Protein AF-A0A2M7CPZ5-F1 (afdb_monomer)

Structure (mmCIF, N/CA/C/O backbone):
data_AF-A0A2M7CPZ5-F1
#
_entry.id   AF-A0A2M7CPZ5-F1
#
loop_
_atom_site.group_PDB
_atom_site.id
_atom_site.type_symbol
_atom_site.label_atom_id
_atom_site.label_alt_id
_atom_site.label_comp_id
_atom_site.label_asym_id
_atom_site.label_entity_id
_atom_site.label_seq_id
_atom_site.pdbx_PDB_ins_code
_atom_site.Cartn_x
_atom_site.Cartn_y
_atom_site.Cartn_z
_atom_site.occupancy
_atom_site.B_iso_or_equiv
_atom_site.auth_seq_id
_atom_site.auth_comp_id
_atom_site.auth_asym_id
_atom_site.auth_atom_id
_atom_site.pdbx_PDB_model_num
ATOM 1 N N . MET A 1 1 ? -49.681 5.023 31.682 1.00 42.31 1 MET A N 1
ATOM 2 C CA . MET A 1 1 ? -48.346 4.769 32.269 1.00 42.31 1 MET A CA 1
ATOM 3 C C . MET A 1 1 ? -47.374 4.466 31.147 1.00 42.31 1 MET A C 1
ATOM 5 O O . MET A 1 1 ? -47.621 3.491 30.454 1.00 42.31 1 MET A O 1
ATOM 9 N N . LYS A 1 2 ? -46.351 5.306 30.954 1.00 38.75 2 LYS A N 1
ATOM 10 C CA . LYS A 1 2 ? -45.026 4.989 30.379 1.00 38.75 2 LYS A CA 1
ATOM 11 C C . LYS A 1 2 ? -44.254 6.304 30.250 1.00 38.75 2 LYS A C 1
ATOM 13 O O . LYS A 1 2 ? -44.199 6.933 29.202 1.00 38.75 2 LYS A O 1
ATOM 18 N N . GLN A 1 3 ? -43.757 6.772 31.391 1.00 34.00 3 GLN A N 1
ATOM 19 C CA . GLN A 1 3 ? -42.646 7.712 31.416 1.00 34.00 3 GLN A CA 1
ATOM 20 C C . GLN A 1 3 ? -41.393 6.866 31.188 1.00 34.00 3 GLN A C 1
ATOM 22 O O . GLN A 1 3 ? -40.800 6.386 32.149 1.00 34.00 3 GLN A O 1
ATOM 27 N N . ASP A 1 4 ? -41.018 6.645 29.927 1.00 40.03 4 ASP A N 1
ATOM 28 C CA . ASP A 1 4 ? -39.658 6.205 29.618 1.00 40.03 4 ASP A CA 1
ATOM 29 C C . ASP A 1 4 ? -38.754 7.414 29.830 1.00 40.03 4 ASP A C 1
ATOM 31 O O . ASP A 1 4 ? -38.521 8.256 28.957 1.00 40.03 4 ASP A O 1
ATOM 35 N N . ALA A 1 5 ? -38.357 7.550 31.094 1.00 41.16 5 ALA A N 1
ATOM 36 C CA . ALA A 1 5 ? -37.364 8.484 31.554 1.00 41.16 5 ALA A CA 1
ATOM 37 C C . ALA A 1 5 ? -36.132 8.303 30.673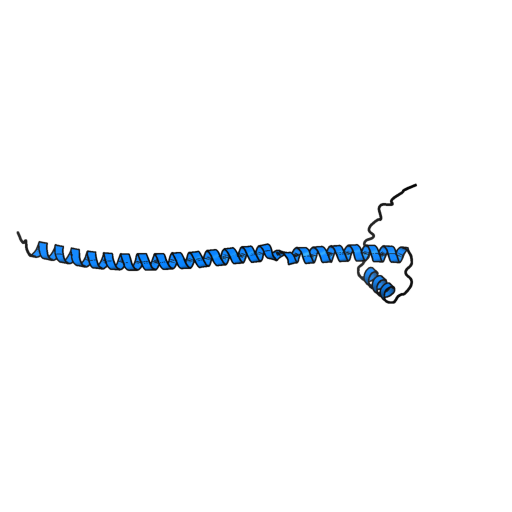 1.00 41.16 5 ALA A C 1
ATOM 39 O O . ALA A 1 5 ? -35.450 7.284 30.739 1.00 41.16 5 ALA A O 1
ATOM 40 N N . ARG A 1 6 ? -35.873 9.317 29.840 1.00 41.38 6 ARG A N 1
ATOM 41 C CA . ARG A 1 6 ? -34.596 9.547 29.171 1.00 41.38 6 ARG A CA 1
ATOM 42 C C . ARG A 1 6 ? -33.509 9.396 30.227 1.00 41.38 6 ARG A C 1
ATOM 44 O O . ARG A 1 6 ? -33.291 10.298 31.040 1.00 41.38 6 ARG A O 1
ATOM 51 N N . ASN A 1 7 ? -32.924 8.204 30.255 1.00 47.47 7 ASN A N 1
ATOM 52 C CA . ASN A 1 7 ? -31.920 7.784 31.204 1.00 47.47 7 ASN A CA 1
ATOM 53 C C . ASN A 1 7 ? -30.731 8.714 30.977 1.00 47.47 7 ASN A C 1
ATOM 55 O O . ASN A 1 7 ? -30.044 8.618 29.962 1.00 47.47 7 ASN A O 1
ATOM 59 N N . LYS A 1 8 ? -30.579 9.711 31.855 1.00 52.38 8 LYS A N 1
ATOM 60 C CA . LYS A 1 8 ? -29.429 10.611 31.857 1.00 52.38 8 LYS A CA 1
ATOM 61 C C . LYS A 1 8 ? -28.209 9.706 31.947 1.00 52.38 8 LYS A C 1
ATOM 63 O O . LYS A 1 8 ? -27.988 9.133 33.009 1.00 52.38 8 LYS A O 1
ATOM 68 N N . ILE A 1 9 ? -27.465 9.565 30.851 1.00 56.19 9 ILE A N 1
ATOM 69 C CA . ILE A 1 9 ? -26.167 8.894 30.839 1.00 56.19 9 ILE A CA 1
ATOM 70 C C . ILE A 1 9 ? -25.303 9.688 31.819 1.00 56.19 9 ILE A C 1
ATOM 72 O O . ILE A 1 9 ? -24.782 10.756 31.494 1.00 56.19 9 ILE A O 1
ATOM 76 N N . GLN A 1 10 ? -25.267 9.248 33.076 1.00 64.94 10 GLN A N 1
ATOM 77 C CA . GLN A 1 10 ? -24.385 9.830 34.069 1.00 64.94 10 GLN A CA 1
ATOM 78 C C . GLN A 1 10 ? -22.977 9.498 33.608 1.00 64.94 10 GLN A C 1
ATOM 80 O O . GLN A 1 10 ? -22.640 8.333 33.414 1.00 64.94 10 GLN A O 1
ATOM 85 N N . ILE A 1 11 ? -22.160 10.527 33.414 1.00 72.56 11 ILE A N 1
ATOM 86 C CA . ILE A 1 11 ? -20.741 10.347 33.134 1.00 72.56 11 ILE A CA 1
ATOM 87 C C . ILE A 1 11 ? -20.123 9.780 34.412 1.00 72.56 11 ILE A C 1
ATOM 89 O O . ILE A 1 11 ? -19.879 10.509 35.372 1.00 72.56 11 ILE A O 1
ATOM 93 N N . VAL A 1 12 ? -19.932 8.461 34.444 1.00 81.81 12 VAL A N 1
ATOM 94 C CA . VAL A 1 12 ? -19.290 7.772 35.563 1.00 81.81 12 VAL A CA 1
ATOM 95 C C . VAL A 1 12 ? -17.771 7.895 35.395 1.00 81.81 12 VAL A C 1
ATOM 97 O O . VAL A 1 12 ? -17.242 7.493 34.352 1.00 81.81 12 VAL A O 1
ATOM 100 N N . PRO A 1 13 ? -17.049 8.467 36.380 1.00 85.12 13 PRO A N 1
ATOM 101 C CA . PRO A 1 13 ? -15.591 8.524 36.357 1.00 85.12 13 PRO A CA 1
ATOM 102 C C . PRO A 1 13 ? -14.984 7.120 36.318 1.00 85.12 13 PRO A C 1
ATOM 104 O O . PRO A 1 13 ? -15.492 6.208 36.969 1.00 85.12 13 PRO A O 1
ATOM 107 N N . ASP A 1 14 ? -13.862 6.955 35.615 1.00 85.38 14 ASP A N 1
ATOM 108 C CA . ASP A 1 14 ? -13.266 5.632 35.383 1.00 85.38 14 ASP A CA 1
ATOM 109 C C . ASP A 1 14 ? -12.869 4.917 36.687 1.00 85.38 14 ASP A C 1
ATOM 111 O O . ASP A 1 14 ? -13.083 3.720 36.851 1.00 85.38 14 ASP A O 1
ATOM 115 N N . THR A 1 15 ? -12.403 5.677 37.681 1.00 88.50 15 THR A N 1
ATOM 116 C CA . THR A 1 15 ? -12.098 5.177 39.031 1.00 88.50 15 THR A CA 1
ATOM 117 C C . THR A 1 15 ? -13.324 4.609 39.747 1.00 88.50 15 THR A C 1
ATOM 119 O O . THR A 1 15 ? -13.222 3.628 40.481 1.00 88.50 15 THR A O 1
ATOM 122 N N . THR A 1 16 ? -14.500 5.203 39.525 1.00 88.56 16 THR A N 1
ATOM 123 C CA . THR A 1 16 ? -15.761 4.736 40.114 1.00 88.56 16 THR A CA 1
ATOM 124 C C . THR A 1 16 ? -16.269 3.498 39.387 1.00 88.56 16 THR A C 1
ATOM 126 O O . THR A 1 16 ? -16.676 2.544 40.046 1.00 88.56 16 THR A O 1
ATOM 129 N N . GLY A 1 17 ? -16.190 3.488 38.053 1.00 88.94 17 GLY A N 1
ATOM 130 C CA . GLY A 1 17 ? -16.549 2.334 37.228 1.00 88.94 17 GLY A CA 1
ATOM 131 C C . GLY A 1 17 ? -15.741 1.088 37.581 1.00 88.94 17 GLY A C 1
ATOM 132 O O . GLY A 1 17 ? -16.330 0.056 37.892 1.00 88.94 17 GLY A O 1
ATOM 133 N N . ARG A 1 18 ? -14.409 1.209 37.672 1.00 90.81 18 ARG A N 1
ATOM 134 C CA . ARG A 1 18 ? -13.518 0.103 38.073 1.00 90.81 18 ARG A CA 1
ATOM 135 C C . ARG A 1 18 ? -13.824 -0.428 39.470 1.00 90.81 18 ARG A C 1
ATOM 137 O O . ARG A 1 18 ? -13.943 -1.631 39.652 1.00 90.81 18 ARG A O 1
ATOM 144 N N . ARG A 1 19 ? -14.038 0.453 40.453 1.00 93.75 19 ARG A N 1
ATOM 145 C CA . ARG A 1 19 ? -14.395 0.029 41.819 1.00 93.75 19 ARG A CA 1
ATOM 146 C C . ARG A 1 19 ? -15.717 -0.746 41.853 1.00 93.75 19 ARG A C 1
ATOM 148 O O . ARG A 1 19 ? -15.840 -1.719 42.591 1.00 93.75 19 ARG A O 1
ATOM 155 N N . LEU A 1 20 ? -16.714 -0.305 41.084 1.00 92.56 20 LEU A N 1
ATOM 156 C CA . LEU A 1 20 ? -18.003 -0.994 40.984 1.00 92.56 20 LEU A CA 1
ATOM 157 C C . LEU A 1 20 ? -17.886 -2.322 40.226 1.00 92.56 20 LEU A C 1
ATOM 159 O O . LEU A 1 20 ? -18.526 -3.292 40.623 1.00 92.56 20 LEU A O 1
ATOM 163 N N . HIS A 1 21 ? -17.049 -2.379 39.189 1.00 92.19 21 HIS A N 1
ATOM 164 C CA . HIS A 1 21 ? -16.711 -3.607 38.473 1.00 92.19 21 HIS A CA 1
ATOM 165 C C . HIS A 1 21 ? -16.037 -4.629 39.399 1.00 92.19 21 HIS A C 1
ATOM 167 O O . HIS A 1 21 ? -16.468 -5.780 39.452 1.00 92.19 21 HIS A O 1
ATOM 173 N N . ASP A 1 22 ? -15.052 -4.206 40.193 1.00 93.81 22 ASP A N 1
ATOM 174 C CA . ASP A 1 22 ? -14.364 -5.059 41.170 1.00 93.81 22 ASP A CA 1
ATOM 175 C C . ASP A 1 22 ? -15.330 -5.593 42.232 1.00 93.81 22 ASP A C 1
ATOM 177 O O . ASP A 1 22 ? -15.313 -6.773 42.577 1.00 93.81 22 ASP A O 1
ATOM 181 N N . LYS A 1 23 ? -16.213 -4.728 42.738 1.00 92.44 23 LYS A N 1
ATOM 182 C CA . LYS A 1 23 ? -17.246 -5.107 43.704 1.00 92.44 23 LYS A CA 1
ATOM 183 C C . LYS A 1 23 ? -18.208 -6.147 43.110 1.00 92.44 23 LYS A C 1
ATOM 185 O O . LYS A 1 23 ? -18.496 -7.164 43.736 1.00 92.44 23 LYS A O 1
ATOM 190 N N . PHE A 1 24 ? -18.657 -5.923 41.875 1.00 92.06 24 PHE A N 1
ATOM 191 C CA . PHE A 1 24 ? -19.558 -6.827 41.161 1.00 92.06 24 PHE A CA 1
ATOM 192 C C . PHE A 1 24 ? -18.920 -8.188 40.856 1.00 92.06 24 PHE A C 1
ATOM 194 O O . PHE A 1 24 ? -19.542 -9.221 41.089 1.00 92.06 24 PHE A O 1
ATOM 201 N N . THR A 1 25 ? -17.676 -8.204 40.373 1.00 90.81 25 THR A N 1
ATOM 202 C CA . THR A 1 25 ? -16.938 -9.439 40.045 1.00 90.81 25 THR A CA 1
ATOM 203 C C . THR A 1 25 ? -16.583 -10.259 41.282 1.00 90.81 25 THR A C 1
ATOM 205 O O . THR A 1 25 ? -16.537 -11.485 41.207 1.00 90.81 25 THR A O 1
ATOM 208 N N . ARG A 1 26 ? -16.418 -9.613 42.442 1.00 92.88 26 ARG A N 1
ATOM 209 C CA . ARG A 1 26 ? -16.280 -10.282 43.748 1.00 92.88 26 ARG A CA 1
ATOM 210 C C . ARG A 1 26 ? -17.603 -10.810 44.315 1.00 92.88 26 ARG A C 1
ATOM 212 O O . ARG A 1 26 ? -17.594 -11.440 45.368 1.00 92.88 26 ARG A O 1
ATOM 219 N N . GLY A 1 27 ? -18.727 -10.572 43.634 1.00 90.00 27 GLY A N 1
ATOM 220 C CA . GLY A 1 27 ? -20.053 -11.027 44.056 1.00 90.00 27 GLY A CA 1
ATOM 221 C C . GLY A 1 27 ? -20.672 -10.200 45.184 1.00 90.00 27 GLY A C 1
ATOM 222 O O . GLY A 1 27 ? -21.664 -10.623 45.777 1.00 90.00 27 GLY A O 1
ATOM 223 N N . GLU A 1 28 ? -20.122 -9.024 45.495 1.00 91.56 28 GLU A N 1
ATOM 224 C CA . GLU A 1 28 ? -20.709 -8.141 46.498 1.00 91.56 28 GLU A CA 1
ATOM 225 C C . GLU A 1 28 ? -21.989 -7.473 45.964 1.00 91.56 28 GLU A C 1
ATOM 227 O O . GLU A 1 28 ? -22.058 -7.062 44.799 1.00 91.56 28 GLU A O 1
ATOM 232 N N . PRO A 1 29 ? -23.019 -7.298 46.811 1.00 85.12 29 PRO A N 1
ATOM 233 C CA . PRO A 1 29 ? -24.270 -6.696 46.384 1.00 85.12 29 PRO A CA 1
ATOM 234 C C . PRO A 1 29 ? -24.075 -5.219 46.013 1.00 85.12 29 PRO A C 1
ATOM 236 O O . PRO A 1 29 ? -23.573 -4.403 46.794 1.00 85.12 29 PRO A O 1
ATOM 239 N N . LEU A 1 30 ? -24.518 -4.872 44.805 1.00 88.25 30 LEU A N 1
ATOM 240 C CA . LEU A 1 30 ? -24.629 -3.497 44.328 1.00 88.25 30 LEU A CA 1
ATOM 241 C C . LEU A 1 30 ? -26.042 -2.965 44.556 1.00 88.25 30 LEU A C 1
ATOM 243 O O . LEU A 1 30 ? -27.026 -3.636 44.232 1.00 88.25 30 LEU A O 1
ATOM 247 N N . LEU A 1 31 ? -26.145 -1.731 45.045 1.00 90.38 31 LEU A N 1
ATOM 248 C CA . LEU A 1 31 ? -27.419 -1.017 45.111 1.00 90.38 31 LEU A CA 1
ATOM 249 C C . LEU A 1 31 ? -27.961 -0.744 43.693 1.00 90.38 31 LEU A C 1
ATOM 251 O O . LEU A 1 31 ? -27.174 -0.621 42.752 1.00 90.38 31 LEU A O 1
ATOM 255 N N . PRO A 1 32 ? -29.281 -0.548 43.511 1.00 87.06 32 PRO A N 1
ATOM 256 C CA . PRO A 1 32 ? -29.864 -0.267 42.192 1.00 87.06 32 PRO A CA 1
ATOM 257 C C . PRO A 1 32 ? -29.202 0.914 41.463 1.00 87.06 32 PRO A C 1
ATOM 259 O O . PRO A 1 32 ? -28.944 0.850 40.264 1.00 87.06 32 PRO A O 1
AT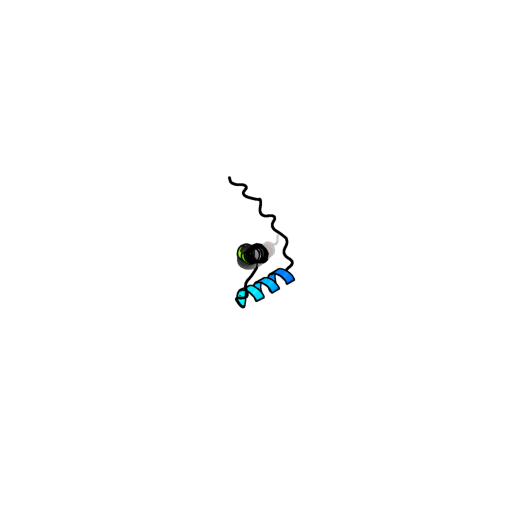OM 262 N N . LYS A 1 33 ? -28.841 1.966 42.208 1.00 86.38 33 LYS A N 1
ATOM 263 C CA . LYS A 1 33 ? -28.116 3.133 41.686 1.00 86.38 33 LYS A CA 1
ATOM 264 C C . LYS A 1 33 ? -26.676 2.801 41.273 1.00 86.38 33 LYS A C 1
ATOM 266 O O . LYS A 1 33 ? -26.211 3.292 40.253 1.00 86.38 33 LYS A O 1
ATOM 271 N N . GLU A 1 34 ? -25.981 1.963 42.042 1.00 89.12 34 GLU A N 1
ATOM 272 C CA . GLU A 1 34 ? -24.624 1.503 41.712 1.00 89.12 34 GLU A CA 1
ATOM 273 C C . GLU A 1 34 ? -24.635 0.611 40.464 1.00 89.12 34 GLU A C 1
ATOM 275 O O . GLU A 1 34 ? -23.759 0.722 39.613 1.00 89.12 34 GLU A O 1
ATOM 280 N N . ARG A 1 35 ? -25.666 -0.227 40.310 1.00 89.38 35 ARG A N 1
ATOM 281 C CA . ARG A 1 35 ? -25.856 -1.056 39.116 1.00 89.38 35 ARG A CA 1
ATOM 282 C C . ARG A 1 35 ? -26.060 -0.204 37.860 1.00 89.38 35 ARG A C 1
ATOM 284 O O . ARG A 1 35 ? -25.403 -0.454 36.858 1.00 89.38 35 ARG A O 1
ATOM 291 N N . GLN A 1 36 ? -26.891 0.836 37.937 1.00 90.19 36 GLN A N 1
ATOM 292 C CA . GLN A 1 36 ? -27.102 1.780 36.832 1.00 90.19 36 GLN A CA 1
ATOM 293 C C . GLN A 1 36 ? -25.813 2.530 36.448 1.00 90.19 36 GLN A C 1
ATOM 295 O O . GLN A 1 36 ? -25.559 2.786 35.270 1.00 90.19 36 GLN A O 1
ATOM 300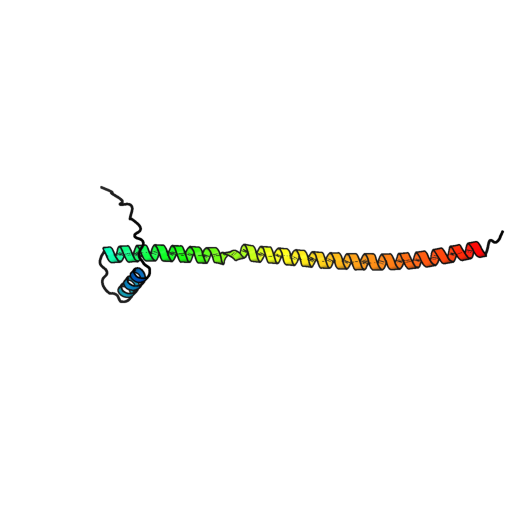 N N . GLN A 1 37 ? -24.982 2.875 37.437 1.00 90.00 37 GLN A N 1
ATOM 301 C CA . GLN A 1 37 ? -23.676 3.497 37.204 1.00 90.00 37 GLN A CA 1
ATOM 302 C C . GLN A 1 37 ? -22.691 2.530 36.538 1.00 90.00 37 GLN A C 1
ATOM 304 O O . GLN A 1 37 ? -21.996 2.922 35.603 1.00 90.00 37 GLN A O 1
ATOM 309 N N . LEU A 1 38 ? -22.654 1.270 36.975 1.00 91.94 38 LEU A N 1
ATOM 310 C CA . LEU A 1 38 ? -21.816 0.242 36.362 1.00 91.94 38 LEU A CA 1
ATOM 311 C C . LEU A 1 38 ? -22.224 -0.030 34.906 1.00 91.94 38 LEU A C 1
ATOM 313 O O . LEU A 1 38 ? -21.368 -0.069 34.030 1.00 91.94 38 LEU A O 1
ATOM 317 N N . GLU A 1 39 ? -23.524 -0.139 34.633 1.00 92.50 39 GLU A N 1
ATOM 318 C CA . GLU A 1 39 ? -24.053 -0.328 33.278 1.00 92.50 39 GLU A CA 1
ATOM 319 C C . GLU A 1 39 ? -23.717 0.858 32.363 1.00 92.50 39 GLU A C 1
ATOM 321 O O . GLU A 1 39 ? -23.228 0.671 31.252 1.00 92.50 39 GLU A O 1
ATOM 326 N N . SER A 1 40 ? -23.873 2.090 32.859 1.00 91.06 40 SER A N 1
ATOM 327 C CA . SER A 1 40 ? -23.486 3.296 32.110 1.00 91.06 40 SER A CA 1
ATOM 328 C C . SER A 1 40 ? -21.980 3.346 31.820 1.00 91.06 40 SER A C 1
ATOM 330 O O . SER A 1 40 ? -21.564 3.869 30.786 1.00 91.06 40 SER A O 1
ATOM 332 N N . TRP A 1 41 ? -21.153 2.813 32.725 1.00 93.31 41 TRP A N 1
ATOM 333 C CA . TRP A 1 41 ? -19.710 2.711 32.520 1.00 93.31 41 TRP A CA 1
ATOM 334 C C . TRP A 1 41 ? -19.354 1.643 31.477 1.00 93.31 41 TRP A C 1
ATOM 336 O O . TRP A 1 41 ? -18.548 1.943 30.601 1.00 93.31 41 TRP A O 1
ATOM 346 N N . TYR A 1 42 ? -19.993 0.467 31.491 1.00 94.12 42 TYR A N 1
ATOM 347 C CA . TYR A 1 42 ? -19.787 -0.551 30.450 1.00 94.12 42 TYR A CA 1
ATOM 348 C C . TYR A 1 42 ? -20.189 -0.057 29.063 1.00 94.12 42 TYR A C 1
ATOM 350 O O . TYR A 1 42 ? -19.389 -0.153 28.144 1.00 94.12 42 TYR A O 1
ATOM 358 N N . VAL A 1 43 ? -21.353 0.589 28.924 1.00 92.25 43 VAL A N 1
ATOM 359 C CA . VAL A 1 43 ? -21.786 1.177 27.639 1.00 92.25 43 VAL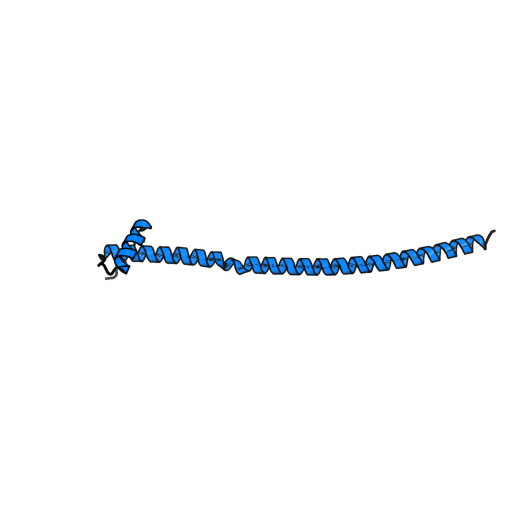 A CA 1
ATOM 360 C C . VAL A 1 43 ? -20.742 2.151 27.083 1.00 92.25 43 VAL A C 1
ATOM 362 O O . VAL A 1 43 ? -20.523 2.227 25.875 1.00 92.25 43 VAL A O 1
ATOM 365 N N . ARG A 1 44 ? -20.074 2.906 27.962 1.00 89.56 44 ARG A N 1
ATOM 366 C CA . ARG A 1 44 ? -18.991 3.807 27.563 1.00 89.56 44 ARG A CA 1
ATOM 367 C C . ARG A 1 44 ? -17.725 3.048 27.156 1.00 89.56 44 ARG A C 1
ATOM 369 O O . ARG A 1 44 ? -17.096 3.463 26.188 1.00 89.56 44 ARG A O 1
ATOM 376 N N . GLN A 1 45 ? -17.337 2.001 27.886 1.00 91.00 45 GLN A N 1
ATOM 377 C CA . GLN A 1 45 ? -16.175 1.177 27.529 1.00 91.00 45 GLN A CA 1
ATOM 378 C C . GLN A 1 45 ? -16.389 0.495 26.180 1.00 91.00 45 GLN A C 1
ATOM 380 O O . GLN A 1 45 ? -15.554 0.658 25.298 1.00 91.00 45 GLN A O 1
ATOM 385 N N . ASP A 1 46 ? -17.554 -0.117 25.969 1.00 89.19 46 ASP A N 1
ATOM 386 C CA . ASP A 1 46 ? -17.921 -0.741 24.697 1.00 89.19 46 ASP A CA 1
ATOM 387 C C . ASP A 1 46 ? -17.823 0.259 23.534 1.00 89.19 46 ASP A C 1
ATOM 389 O O . ASP A 1 46 ? -17.308 -0.064 22.465 1.00 89.19 46 ASP A O 1
ATOM 393 N N . ALA A 1 47 ? -18.273 1.504 23.735 1.00 87.12 47 ALA A N 1
ATOM 394 C CA . ALA A 1 47 ? -18.164 2.549 22.718 1.00 87.12 47 ALA A CA 1
ATOM 395 C C . ALA A 1 47 ? -16.701 2.912 22.394 1.00 87.12 47 ALA A C 1
ATOM 397 O O . ALA A 1 47 ? -16.358 3.053 21.220 1.00 87.12 47 ALA A O 1
ATOM 398 N N . ILE A 1 48 ? -15.843 3.033 23.415 1.00 88.25 48 ILE A N 1
ATOM 399 C CA . ILE A 1 48 ? -14.407 3.322 23.255 1.00 88.25 48 ILE A CA 1
ATOM 400 C C . ILE A 1 48 ? -13.696 2.159 22.550 1.00 88.25 48 ILE A C 1
ATOM 402 O O . ILE A 1 48 ? -12.895 2.376 21.640 1.00 88.25 48 ILE A O 1
ATOM 406 N N . GLU A 1 49 ? -13.995 0.922 22.943 1.00 87.06 49 GLU A N 1
ATOM 407 C CA . GLU A 1 49 ? -13.427 -0.282 22.336 1.00 87.06 49 GLU A CA 1
ATOM 408 C C . GLU A 1 49 ? -13.838 -0.406 20.868 1.00 87.06 49 GLU A C 1
ATOM 410 O O . GLU A 1 49 ? -12.996 -0.649 20.001 1.00 87.06 49 GLU A O 1
ATOM 415 N N . ASN A 1 50 ? -15.113 -0.164 20.561 1.00 85.25 50 ASN A N 1
ATOM 416 C CA . ASN A 1 50 ? -15.618 -0.229 19.196 1.00 85.25 50 ASN A CA 1
ATOM 417 C C . ASN A 1 50 ? -14.997 0.857 18.294 1.00 85.25 50 ASN A C 1
ATOM 419 O O . ASN A 1 50 ? -14.694 0.605 17.124 1.00 85.25 50 ASN A O 1
ATOM 423 N N . GLU A 1 51 ? -14.742 2.052 18.835 1.00 82.62 51 GLU A N 1
ATOM 424 C CA . GLU A 1 51 ? -14.020 3.119 18.131 1.00 82.62 51 GLU A CA 1
ATOM 425 C C . GLU A 1 51 ? -12.556 2.729 17.856 1.00 82.62 51 GLU A C 1
ATOM 427 O O . GLU A 1 51 ? -12.075 2.872 16.727 1.00 82.62 51 GLU A O 1
ATOM 432 N N . ALA A 1 52 ? -11.858 2.153 18.840 1.00 79.81 52 ALA A N 1
ATOM 433 C CA . ALA A 1 52 ? -10.479 1.688 18.680 1.00 79.81 52 ALA A CA 1
ATOM 434 C C . ALA A 1 52 ? -10.356 0.545 17.652 1.00 79.81 52 ALA A C 1
ATOM 436 O O . ALA A 1 52 ? -9.443 0.541 16.818 1.00 79.81 52 ALA A O 1
ATOM 437 N N . LEU A 1 53 ? -11.301 -0.399 17.663 1.00 77.69 53 LEU A N 1
ATOM 438 C CA . LEU A 1 53 ? -11.381 -1.482 16.679 1.00 77.69 53 LEU A CA 1
ATOM 439 C C . LEU A 1 53 ? -11.670 -0.947 15.269 1.00 77.69 53 LEU A C 1
ATOM 441 O O . LEU A 1 53 ? -11.062 -1.403 14.298 1.00 77.69 53 LEU A O 1
ATOM 445 N N . SER A 1 54 ? -12.527 0.068 15.157 1.00 70.94 54 SER A N 1
ATOM 446 C CA . SER A 1 54 ? -12.824 0.739 13.886 1.00 70.94 54 SER A CA 1
ATOM 447 C C . SER A 1 54 ? -11.616 1.508 13.338 1.00 70.94 54 SER A C 1
ATOM 449 O O . SER A 1 54 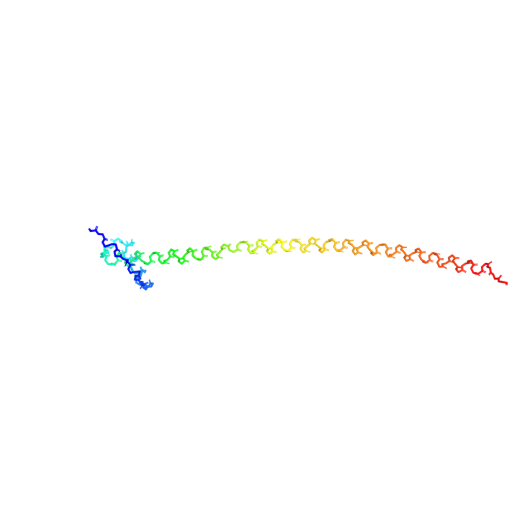? -11.383 1.511 12.131 1.00 70.94 54 SER A O 1
ATOM 451 N N . PHE A 1 55 ? -10.794 2.109 14.204 1.00 64.06 55 PHE A N 1
ATOM 452 C CA . PHE A 1 55 ? -9.551 2.776 13.797 1.00 64.06 55 PHE A CA 1
ATOM 453 C C . PHE A 1 55 ? -8.479 1.780 13.315 1.00 64.06 55 PHE A C 1
ATOM 455 O O . PHE A 1 55 ? -7.760 2.042 12.347 1.00 64.06 55 PHE A O 1
ATOM 462 N N . SER A 1 56 ? -8.413 0.597 13.936 1.00 60.62 56 SER A N 1
ATOM 463 C CA . SER A 1 56 ? -7.551 -0.515 13.505 1.00 60.62 56 SER A CA 1
ATOM 464 C C . SER A 1 56 ? -7.934 -1.071 12.120 1.00 60.62 56 SER A C 1
ATOM 466 O O . SER A 1 56 ? -7.084 -1.592 11.394 1.00 60.62 56 SER A O 1
ATOM 468 N N . ALA A 1 57 ? -9.178 -0.862 11.669 1.00 57.06 57 ALA A N 1
ATOM 469 C CA . ALA A 1 57 ? -9.651 -1.249 10.335 1.00 57.06 57 ALA A CA 1
ATOM 470 C C . ALA A 1 57 ? -9.033 -0.439 9.167 1.00 57.06 57 ALA A C 1
ATOM 472 O O . ALA A 1 57 ? -9.441 -0.594 8.013 1.00 57.06 57 ALA A O 1
ATOM 473 N N . GLY A 1 58 ? -7.978 0.351 9.410 1.00 58.69 58 GLY A N 1
ATOM 474 C CA . GLY A 1 58 ? -7.137 1.023 8.406 1.00 58.69 58 GLY A CA 1
ATOM 475 C C . GLY A 1 58 ? -6.440 0.110 7.376 1.00 58.69 58 GLY A C 1
ATOM 476 O O . GLY A 1 58 ? -5.602 0.583 6.602 1.00 58.69 58 GLY A O 1
ATOM 477 N N . GLY A 1 59 ? -6.798 -1.176 7.303 1.00 60.84 59 GLY A N 1
ATOM 478 C CA . GLY A 1 59 ? -6.329 -2.135 6.300 1.00 60.84 59 GLY A CA 1
ATOM 479 C C . GLY A 1 59 ? -6.562 -1.682 4.854 1.00 60.84 59 GLY A C 1
ATOM 480 O O . GLY A 1 59 ? -5.730 -1.962 3.993 1.00 60.84 59 GLY A O 1
ATOM 481 N N . GLY A 1 60 ? -7.608 -0.888 4.589 1.00 69.44 60 GLY A N 1
ATOM 482 C CA . GLY A 1 60 ? -7.854 -0.308 3.261 1.00 69.44 60 GLY A CA 1
ATOM 483 C C . GLY A 1 60 ? -6.748 0.649 2.794 1.00 69.44 60 GLY A C 1
ATOM 484 O O . GLY A 1 60 ? -6.358 0.628 1.628 1.00 69.44 60 GLY A O 1
ATOM 485 N N . LYS A 1 61 ? -6.168 1.438 3.711 1.00 77.62 61 LYS A N 1
ATOM 486 C CA . LYS A 1 61 ? -5.073 2.369 3.393 1.00 77.62 61 LYS A CA 1
ATOM 487 C C . LYS A 1 61 ? -3.772 1.623 3.100 1.00 77.62 61 LYS A C 1
ATOM 489 O O . LYS A 1 61 ? -3.058 1.983 2.169 1.00 77.62 61 LYS A O 1
ATOM 494 N N . ILE A 1 62 ? -3.482 0.565 3.858 1.00 81.44 62 ILE A N 1
ATOM 495 C CA . ILE A 1 62 ? -2.296 -0.274 3.633 1.00 81.44 62 ILE A CA 1
ATOM 496 C C . ILE A 1 62 ? -2.421 -1.038 2.310 1.00 81.44 62 ILE A C 1
ATOM 498 O O . ILE A 1 62 ? -1.461 -1.083 1.544 1.00 81.44 62 ILE A O 1
ATOM 502 N N . ALA A 1 63 ? -3.595 -1.596 2.007 1.00 82.69 63 ALA A N 1
ATOM 503 C CA . ALA A 1 63 ? -3.844 -2.277 0.739 1.00 82.69 63 ALA A CA 1
ATOM 504 C C . ALA A 1 63 ? -3.691 -1.327 -0.462 1.00 82.69 63 ALA A C 1
ATOM 506 O O . ALA A 1 63 ? -3.027 -1.67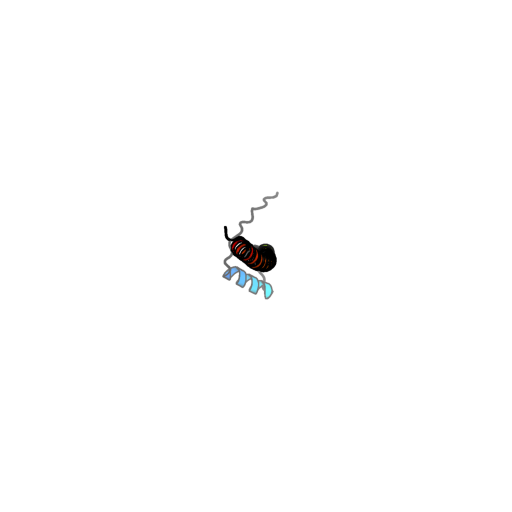5 -1.437 1.00 82.69 63 ALA A O 1
ATOM 507 N N . ALA A 1 64 ? -4.223 -0.103 -0.364 1.00 84.50 64 ALA A N 1
ATOM 508 C CA . ALA A 1 64 ? -4.062 0.916 -1.399 1.00 84.50 64 ALA A CA 1
ATOM 509 C C . ALA A 1 64 ? -2.590 1.316 -1.605 1.00 84.50 64 ALA A C 1
ATOM 511 O O . ALA A 1 64 ? -2.142 1.437 -2.743 1.00 84.50 64 ALA A O 1
ATOM 512 N N . LEU A 1 65 ? -1.822 1.477 -0.522 1.00 89.44 65 LEU A N 1
ATOM 513 C CA . LEU A 1 65 ? -0.388 1.778 -0.605 1.00 89.44 65 LEU A CA 1
ATOM 514 C C . LEU A 1 65 ? 0.410 0.632 -1.239 1.00 89.44 65 LEU A C 1
ATOM 516 O O . LEU A 1 65 ? 1.303 0.891 -2.041 1.00 89.44 65 LEU A O 1
ATOM 520 N N . ARG A 1 66 ? 0.073 -0.626 -0.931 1.00 91.25 66 ARG A N 1
ATOM 521 C CA . ARG A 1 66 ? 0.694 -1.797 -1.574 1.00 91.25 66 ARG A CA 1
ATOM 522 C C . ARG A 1 66 ? 0.402 -1.838 -3.071 1.00 91.25 66 ARG A C 1
ATOM 524 O O . ARG A 1 66 ? 1.332 -1.950 -3.855 1.00 91.25 66 ARG A O 1
ATOM 531 N N . ALA A 1 67 ? -0.851 -1.624 -3.470 1.00 92.69 67 ALA A N 1
ATOM 532 C CA . ALA A 1 67 ? -1.217 -1.571 -4.884 1.00 92.69 67 ALA A CA 1
ATOM 533 C C . ALA A 1 67 ? -0.485 -0.446 -5.642 1.00 92.69 67 ALA A C 1
ATOM 535 O O . ALA A 1 67 ? -0.065 -0.634 -6.783 1.00 92.69 67 ALA A O 1
ATOM 536 N N . GLN A 1 68 ? -0.293 0.717 -5.007 1.00 94.00 68 GLN A N 1
ATOM 537 C CA . GLN A 1 68 ? 0.496 1.811 -5.586 1.00 94.00 68 GLN A CA 1
ATOM 538 C C . GLN A 1 68 ? 1.975 1.438 -5.741 1.00 94.00 68 GLN A C 1
ATOM 540 O O . GLN A 1 68 ? 2.576 1.761 -6.766 1.00 94.00 68 GLN A O 1
ATOM 545 N N . LEU A 1 69 ? 2.552 0.746 -4.755 1.00 96.12 69 LEU A N 1
ATOM 546 C CA . LEU A 1 69 ? 3.93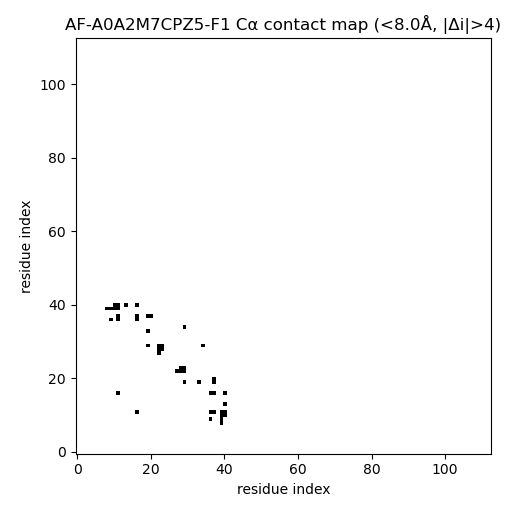1 0.267 -4.818 1.00 96.12 69 LEU A CA 1
ATOM 547 C C . LEU A 1 69 ? 4.118 -0.751 -5.952 1.00 96.12 69 LEU A C 1
ATOM 549 O O . LEU A 1 69 ? 5.037 -0.600 -6.757 1.00 96.12 69 LEU A O 1
ATOM 553 N N . ASP A 1 70 ? 3.213 -1.723 -6.061 1.00 96.62 70 ASP A N 1
ATOM 554 C CA . ASP A 1 70 ? 3.251 -2.752 -7.105 1.00 96.62 70 ASP A CA 1
ATOM 555 C C . ASP A 1 70 ? 3.138 -2.126 -8.505 1.00 96.62 70 ASP A C 1
ATOM 557 O O . ASP A 1 70 ? 3.900 -2.463 -9.417 1.00 96.62 70 ASP A O 1
ATOM 561 N N . ALA A 1 71 ? 2.242 -1.147 -8.673 1.00 96.62 71 ALA A N 1
ATOM 562 C CA . ALA A 1 71 ? 2.096 -0.408 -9.925 1.00 96.62 71 ALA A CA 1
ATOM 563 C C . ALA A 1 71 ? 3.357 0.401 -10.278 1.00 96.62 71 ALA A C 1
ATOM 565 O O . ALA A 1 71 ? 3.787 0.407 -11.437 1.00 96.62 71 ALA A O 1
ATOM 566 N N . ALA A 1 72 ? 3.977 1.061 -9.294 1.00 96.38 72 ALA A N 1
ATOM 567 C CA . ALA A 1 72 ? 5.216 1.809 -9.497 1.00 96.38 72 ALA A CA 1
ATOM 568 C C . ALA A 1 72 ? 6.378 0.885 -9.892 1.00 96.38 72 ALA A C 1
ATOM 570 O O . ALA A 1 72 ? 7.140 1.202 -10.808 1.00 96.38 72 ALA A O 1
ATOM 571 N N . GLN A 1 73 ? 6.484 -0.285 -9.260 1.00 97.56 73 GLN A N 1
ATOM 572 C CA . GLN A 1 73 ? 7.498 -1.282 -9.594 1.00 97.56 73 GLN A CA 1
ATOM 573 C C . GLN A 1 73 ? 7.310 -1.825 -11.016 1.00 97.56 73 GLN A C 1
ATOM 575 O O . GLN A 1 73 ? 8.275 -1.883 -11.782 1.00 97.56 73 GLN A O 1
ATOM 580 N N . ALA A 1 74 ? 6.076 -2.165 -11.401 1.00 97.12 74 ALA A N 1
ATOM 581 C CA . ALA A 1 74 ? 5.772 -2.600 -12.762 1.00 97.12 74 ALA A CA 1
ATOM 582 C C . ALA A 1 74 ? 6.143 -1.522 -13.794 1.00 97.12 74 ALA A C 1
ATOM 584 O O . ALA A 1 74 ? 6.713 -1.831 -14.844 1.00 97.12 74 ALA A O 1
ATOM 585 N N . ARG A 1 75 ? 5.880 -0.247 -13.478 1.00 97.56 75 ARG A N 1
ATOM 586 C CA . ARG A 1 75 ? 6.237 0.873 -14.352 1.00 97.56 75 ARG A CA 1
ATOM 587 C C . ARG A 1 75 ? 7.747 1.014 -14.534 1.00 97.56 75 ARG A C 1
ATOM 589 O O . ARG A 1 75 ? 8.198 1.124 -15.670 1.00 97.56 75 ARG A O 1
ATOM 596 N N . LEU A 1 76 ? 8.519 0.938 -13.451 1.00 97.62 76 LEU A N 1
ATOM 597 C CA . LEU A 1 76 ? 9.983 1.005 -13.511 1.00 97.62 76 LEU A CA 1
ATOM 598 C C . LEU A 1 76 ? 10.585 -0.116 -14.364 1.00 97.62 76 LEU A C 1
ATOM 600 O O . LEU A 1 76 ? 11.508 0.131 -15.139 1.00 97.62 76 LEU A O 1
ATOM 604 N N . ILE A 1 77 ? 10.047 -1.333 -14.256 1.00 97.81 77 ILE A N 1
ATOM 605 C CA . ILE A 1 77 ? 10.498 -2.469 -15.069 1.00 97.81 77 ILE A CA 1
ATOM 606 C C . ILE A 1 77 ? 10.246 -2.198 -16.557 1.00 97.81 77 ILE A C 1
ATOM 608 O O . ILE A 1 77 ? 11.159 -2.361 -17.368 1.00 97.81 77 ILE A O 1
ATOM 612 N N . MET A 1 78 ? 9.042 -1.743 -16.919 1.00 97.62 78 MET A N 1
ATOM 613 C CA . MET A 1 78 ? 8.720 -1.403 -18.311 1.00 97.62 78 MET A CA 1
ATOM 614 C C . MET A 1 78 ? 9.608 -0.276 -18.847 1.00 97.62 78 MET A C 1
ATOM 616 O O . MET A 1 78 ? 10.126 -0.366 -19.960 1.00 97.62 78 MET A O 1
ATOM 620 N N . ASP A 1 79 ? 9.823 0.774 -18.056 1.00 97.44 79 ASP A N 1
ATOM 621 C CA . ASP A 1 79 ? 10.648 1.907 -18.472 1.00 97.44 79 ASP A CA 1
ATOM 622 C C . ASP A 1 79 ? 12.115 1.479 -18.665 1.00 97.44 79 ASP A C 1
ATOM 624 O O . ASP A 1 79 ? 12.750 1.872 -19.645 1.00 97.44 79 ASP A O 1
ATOM 628 N N . MET A 1 80 ? 12.641 0.593 -17.813 1.00 96.94 80 MET A N 1
ATOM 629 C CA . MET A 1 80 ? 13.986 0.031 -17.977 1.00 96.94 80 MET A CA 1
ATOM 630 C C . MET A 1 80 ? 14.110 -0.820 -19.250 1.00 96.94 80 MET A C 1
ATOM 632 O O . MET A 1 80 ? 15.095 -0.684 -19.980 1.00 96.94 80 MET A O 1
ATOM 636 N N . GLN A 1 81 ? 13.107 -1.645 -19.560 1.00 97.12 81 GLN A N 1
ATOM 637 C CA . GLN A 1 81 ? 13.066 -2.413 -20.811 1.00 97.12 81 GLN A CA 1
ATOM 638 C C . GLN A 1 81 ? 13.046 -1.492 -22.039 1.00 97.12 81 GLN A C 1
ATOM 640 O O . GLN A 1 81 ? 13.765 -1.730 -23.013 1.00 97.12 81 GLN A O 1
ATOM 645 N N . ASN A 1 82 ? 12.283 -0.398 -21.980 1.00 97.38 82 ASN A N 1
ATOM 646 C CA . ASN A 1 82 ? 12.238 0.598 -23.049 1.00 97.38 82 ASN A CA 1
ATOM 647 C C . ASN A 1 82 ? 13.588 1.301 -23.237 1.00 97.38 82 ASN A C 1
ATOM 649 O O . ASN A 1 82 ? 14.051 1.441 -24.370 1.00 97.38 82 ASN A O 1
ATOM 653 N N . ILE A 1 83 ? 14.253 1.693 -22.147 1.00 97.19 83 ILE A N 1
ATOM 654 C CA . ILE A 1 83 ? 15.591 2.300 -22.199 1.00 97.19 83 ILE A CA 1
ATOM 655 C C . ILE A 1 83 ? 16.593 1.339 -22.843 1.00 97.19 83 ILE A C 1
ATOM 657 O O . ILE A 1 83 ? 17.360 1.751 -23.717 1.00 97.19 83 ILE A O 1
ATOM 661 N N . GLN A 1 84 ? 16.577 0.059 -22.462 1.00 97.44 84 GLN A N 1
ATOM 662 C CA . GLN A 1 84 ? 17.454 -0.951 -23.061 1.00 97.44 84 GLN A CA 1
ATOM 663 C C . GLN A 1 84 ? 17.205 -1.086 -24.565 1.00 97.44 84 GLN A C 1
ATOM 665 O O . GLN A 1 84 ? 18.154 -1.032 -25.349 1.00 97.44 84 GLN A O 1
ATOM 670 N N . LYS A 1 85 ? 15.936 -1.183 -24.977 1.00 97.44 85 LYS A N 1
ATOM 671 C CA . LYS A 1 85 ? 15.557 -1.254 -26.392 1.00 97.44 85 LYS A CA 1
ATOM 672 C C . LYS A 1 85 ? 16.069 -0.043 -27.178 1.00 97.44 85 LYS A C 1
ATOM 674 O O . LYS A 1 85 ? 16.773 -0.214 -28.171 1.00 97.44 85 LYS A O 1
ATOM 679 N N . ILE A 1 86 ? 15.786 1.168 -26.700 1.00 97.38 86 ILE A N 1
ATOM 680 C CA . ILE A 1 86 ? 16.217 2.419 -27.344 1.00 97.38 86 ILE A CA 1
ATOM 681 C C . ILE A 1 86 ? 17.748 2.508 -27.408 1.00 97.38 86 ILE A C 1
ATOM 683 O O . ILE A 1 86 ? 18.307 3.023 -28.377 1.00 97.38 86 ILE A O 1
ATOM 687 N N . THR A 1 87 ? 18.450 2.009 -26.392 1.00 96.56 87 THR A N 1
ATOM 688 C CA . THR A 1 87 ? 19.918 2.002 -26.370 1.00 96.56 87 THR A CA 1
ATOM 689 C C . THR A 1 87 ? 20.479 1.097 -27.466 1.00 96.56 87 THR A C 1
ATOM 691 O O . THR A 1 87 ? 21.345 1.532 -28.227 1.00 96.56 87 THR A O 1
ATOM 694 N N . LEU A 1 88 ? 19.937 -0.116 -27.610 1.00 97.06 88 LEU A N 1
ATOM 695 C CA . LEU A 1 88 ? 20.337 -1.052 -28.664 1.00 97.06 88 LEU A CA 1
ATOM 696 C C . LEU A 1 88 ? 20.049 -0.496 -30.066 1.00 97.06 88 LEU A C 1
ATOM 698 O O . LEU A 1 88 ? 20.907 -0.563 -30.949 1.00 97.06 88 LEU A O 1
ATOM 702 N N . GLU A 1 89 ? 18.871 0.098 -30.265 1.00 96.81 89 GLU A N 1
ATOM 703 C CA . GLU A 1 89 ? 18.498 0.735 -31.534 1.00 96.81 89 GLU A CA 1
ATOM 704 C C . GLU A 1 89 ? 19.441 1.898 -31.877 1.00 96.81 89 GLU A C 1
ATOM 706 O O . GLU A 1 89 ? 19.943 1.992 -33.000 1.00 96.81 89 GLU A O 1
ATOM 711 N N . ASN A 1 90 ? 19.769 2.746 -30.900 1.00 97.38 90 ASN A N 1
ATOM 712 C CA . ASN A 1 90 ? 20.716 3.843 -31.093 1.00 97.38 90 ASN A CA 1
ATOM 713 C C . ASN A 1 90 ? 22.120 3.355 -31.465 1.00 97.38 90 ASN A C 1
ATOM 715 O O . ASN A 1 90 ? 22.777 3.950 -32.324 1.00 97.38 90 ASN A O 1
ATOM 719 N N . GLU A 1 91 ? 22.608 2.286 -30.838 1.00 97.38 91 GLU A N 1
ATOM 720 C CA . GLU A 1 91 ? 23.901 1.703 -31.197 1.00 97.38 91 GLU A CA 1
ATOM 721 C C . GLU A 1 91 ? 23.912 1.160 -32.629 1.00 97.38 91 GLU A C 1
ATOM 723 O O . GLU A 1 91 ? 24.884 1.384 -33.361 1.00 97.38 91 GLU A O 1
ATOM 728 N N . ALA A 1 92 ? 22.836 0.494 -33.053 1.00 96.88 92 ALA A N 1
ATOM 729 C CA . ALA A 1 92 ? 22.693 0.007 -34.421 1.00 96.88 92 ALA A CA 1
ATOM 730 C C . ALA A 1 92 ? 22.720 1.165 -35.435 1.00 96.88 92 ALA A C 1
ATOM 732 O O . ALA A 1 92 ? 23.525 1.150 -36.372 1.00 96.88 92 ALA A O 1
ATOM 733 N N . LEU A 1 93 ? 21.939 2.221 -35.187 1.00 96.94 93 LEU A N 1
ATOM 734 C CA . LEU A 1 93 ? 21.888 3.416 -36.038 1.00 96.94 93 LEU A CA 1
ATOM 735 C C . LEU A 1 93 ? 23.233 4.150 -36.112 1.00 96.94 93 LEU A C 1
ATOM 737 O O . LEU A 1 93 ? 23.614 4.664 -37.169 1.00 96.94 93 LEU A O 1
ATOM 741 N N . ARG A 1 94 ? 23.988 4.195 -35.008 1.00 96.88 94 ARG A N 1
ATOM 742 C CA . ARG A 1 94 ? 25.346 4.767 -34.992 1.00 96.88 94 ARG A CA 1
ATOM 743 C C . ARG A 1 94 ? 26.304 3.964 -35.869 1.00 96.88 94 ARG A C 1
ATOM 745 O O . ARG A 1 94 ? 27.077 4.560 -36.625 1.00 96.88 94 ARG A O 1
ATOM 752 N N . LYS A 1 95 ? 26.244 2.628 -35.809 1.00 96.12 95 LYS A N 1
ATOM 753 C CA . LYS A 1 95 ? 27.065 1.749 -36.661 1.00 96.12 95 LYS A CA 1
ATOM 754 C C . LYS A 1 95 ? 26.723 1.933 -38.138 1.00 96.12 95 LYS A C 1
ATOM 756 O O . LYS A 1 95 ? 27.636 2.081 -38.954 1.00 96.12 95 LYS A O 1
ATOM 761 N N . GLU A 1 96 ? 25.438 1.987 -38.477 1.00 96.12 96 GLU A N 1
ATOM 762 C CA . GLU A 1 96 ? 24.982 2.209 -39.851 1.00 96.12 96 GLU A CA 1
ATOM 763 C C . GLU A 1 96 ? 25.444 3.568 -40.391 1.00 96.12 96 GLU A C 1
ATOM 765 O O . GLU A 1 96 ? 26.073 3.634 -41.451 1.00 96.12 96 GLU A O 1
ATOM 770 N N . ASN A 1 97 ? 25.260 4.640 -39.614 1.00 95.75 97 ASN A N 1
ATOM 771 C CA . ASN A 1 97 ? 25.760 5.970 -39.965 1.00 95.75 97 ASN A CA 1
ATOM 772 C C . ASN A 1 97 ? 27.271 5.975 -40.225 1.00 95.75 97 ASN A C 1
ATOM 774 O O . ASN A 1 97 ? 27.732 6.571 -41.200 1.00 95.75 97 ASN A O 1
ATOM 778 N N . ALA A 1 98 ? 28.061 5.294 -39.391 1.00 96.06 98 ALA A N 1
ATOM 779 C CA . ALA A 1 98 ? 29.505 5.199 -39.587 1.00 96.06 98 ALA A CA 1
ATOM 780 C C . ALA A 1 98 ? 29.877 4.443 -40.878 1.00 96.06 98 ALA A C 1
ATOM 782 O O . ALA A 1 98 ? 30.867 4.774 -41.537 1.00 96.06 98 ALA A O 1
ATOM 783 N N . VAL A 1 99 ? 29.108 3.423 -41.267 1.00 96.25 99 VAL A N 1
ATOM 784 C CA . VAL A 1 99 ? 29.295 2.716 -42.546 1.00 96.25 99 VAL A CA 1
ATOM 785 C C . VAL A 1 99 ? 28.933 3.619 -43.725 1.00 96.25 99 VAL A C 1
ATOM 787 O O . VAL A 1 99 ? 29.723 3.732 -44.665 1.00 96.25 99 VAL A O 1
ATOM 790 N N . LEU A 1 100 ? 27.782 4.289 -43.674 1.00 94.75 100 LEU A N 1
ATOM 791 C CA . LEU A 1 100 ? 27.314 5.177 -44.740 1.00 94.75 100 LEU A CA 1
ATOM 792 C C . LEU A 1 100 ? 28.270 6.356 -44.955 1.00 94.75 100 LEU A C 1
ATOM 794 O O . LEU A 1 100 ? 28.690 6.604 -46.086 1.00 94.75 100 LEU A O 1
ATOM 798 N N . ARG A 1 101 ? 28.720 7.006 -43.875 1.00 93.94 101 ARG A N 1
ATOM 799 C CA . ARG A 1 101 ? 29.725 8.082 -43.935 1.00 93.94 101 ARG A CA 1
ATOM 800 C C . ARG A 1 101 ? 31.027 7.618 -44.591 1.00 93.94 101 ARG A C 1
ATOM 802 O O . ARG A 1 101 ? 31.562 8.318 -45.448 1.00 93.94 101 ARG A O 1
ATOM 809 N N . ARG A 1 102 ? 31.506 6.411 -44.262 1.00 93.44 102 ARG A N 1
ATOM 810 C CA . ARG A 1 102 ? 32.699 5.828 -44.907 1.00 93.44 102 ARG A CA 1
ATOM 811 C C . ARG A 1 102 ? 32.491 5.578 -46.402 1.00 93.44 102 ARG A C 1
ATOM 813 O O . ARG A 1 102 ? 33.399 5.849 -47.185 1.00 93.44 102 ARG A O 1
ATOM 820 N N . LYS A 1 103 ? 31.318 5.084 -46.815 1.00 92.19 103 LYS A N 1
A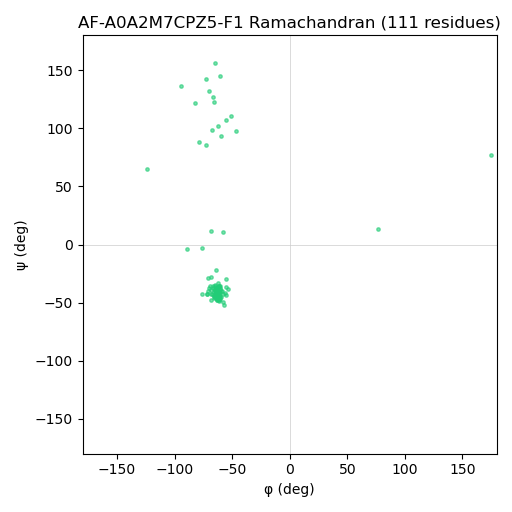TOM 821 C CA . LYS A 1 103 ? 30.987 4.879 -48.239 1.00 92.19 103 LYS A CA 1
ATOM 822 C C . LYS A 1 103 ? 30.952 6.203 -49.008 1.00 92.19 103 LYS A C 1
ATOM 824 O O . LYS A 1 103 ? 31.506 6.266 -50.103 1.00 92.19 103 LYS A O 1
ATOM 829 N N . LEU A 1 104 ? 30.362 7.249 -48.428 1.00 92.88 104 LEU A N 1
ATOM 830 C CA . LEU A 1 104 ? 30.311 8.585 -49.033 1.00 92.88 104 LEU A CA 1
ATOM 831 C C . LEU A 1 104 ? 31.709 9.185 -49.216 1.00 92.88 104 LEU A C 1
ATOM 833 O O . LEU A 1 104 ? 32.045 9.597 -50.323 1.00 92.88 104 LEU A O 1
ATOM 837 N N . MET A 1 105 ? 32.557 9.141 -48.182 1.00 90.62 105 MET A N 1
ATOM 838 C CA . MET A 1 105 ? 33.942 9.623 -48.286 1.00 90.62 105 MET A CA 1
ATOM 839 C C . MET A 1 105 ? 34.749 8.866 -49.347 1.00 90.62 105 MET A C 1
ATOM 841 O O . MET A 1 105 ? 35.560 9.461 -50.050 1.00 90.62 105 MET A O 1
ATOM 845 N N . ARG A 1 106 ? 34.536 7.550 -49.483 1.00 87.38 106 ARG A N 1
ATOM 846 C CA . ARG A 1 106 ? 35.181 6.759 -50.541 1.00 87.38 106 ARG A CA 1
ATOM 847 C C . ARG A 1 106 ? 34.714 7.186 -51.928 1.00 87.38 106 ARG A C 1
ATOM 849 O O . ARG A 1 106 ? 35.562 7.390 -52.782 1.00 87.38 106 ARG A O 1
ATOM 856 N N . ARG A 1 107 ? 33.404 7.375 -52.128 1.00 85.88 107 ARG A N 1
ATOM 857 C CA . ARG A 1 107 ? 32.849 7.844 -53.408 1.00 85.88 107 ARG A CA 1
ATOM 858 C C . ARG A 1 107 ? 33.364 9.228 -53.804 1.00 85.88 107 ARG A C 1
ATOM 860 O O . ARG A 1 107 ? 33.703 9.418 -54.963 1.00 85.88 107 ARG A O 1
ATOM 867 N N . GLN A 1 108 ? 33.475 10.154 -52.850 1.00 81.56 108 GLN A N 1
ATOM 868 C CA . GLN A 1 108 ? 34.062 11.478 -53.090 1.00 81.56 108 GLN A CA 1
ATOM 869 C C . GLN A 1 108 ? 35.547 11.396 -53.468 1.00 81.56 108 GLN A C 1
ATOM 871 O O . GLN A 1 108 ? 35.991 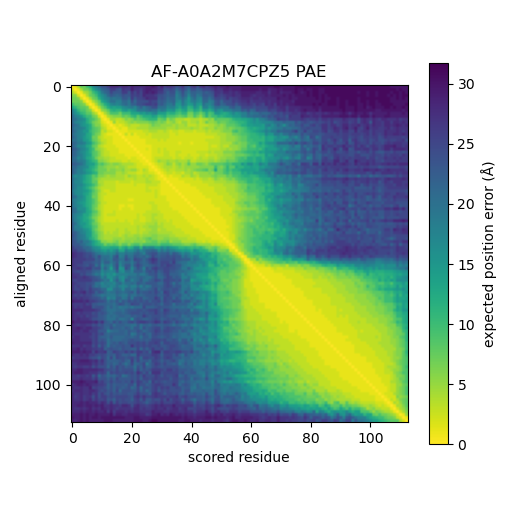12.119 -54.346 1.00 81.56 108 GLN A O 1
ATOM 876 N N . LYS A 1 109 ? 36.315 10.482 -52.860 1.00 74.56 109 LYS A N 1
ATOM 877 C CA . LYS A 1 109 ? 37.729 10.271 -53.220 1.00 74.56 109 LYS A CA 1
ATOM 878 C C . LYS A 1 109 ? 37.933 9.606 -54.585 1.00 74.56 109 LYS A C 1
ATOM 880 O O . LYS A 1 109 ? 38.971 9.817 -55.194 1.00 74.56 109 LYS A O 1
ATOM 885 N N . THR A 1 110 ? 36.994 8.776 -55.041 1.00 68.12 110 THR A N 1
ATOM 886 C CA . THR A 1 110 ? 37.076 8.075 -56.338 1.00 68.12 110 THR A CA 1
ATOM 887 C C . THR A 1 110 ? 36.485 8.864 -57.504 1.00 68.12 110 THR A C 1
ATOM 889 O O . THR A 1 110 ? 36.562 8.395 -58.631 1.00 68.12 110 THR A O 1
ATOM 892 N N . ASN A 1 111 ? 35.893 10.028 -57.239 1.00 59.81 111 ASN A N 1
ATOM 893 C CA . ASN A 1 111 ? 35.411 10.953 -58.258 1.00 59.81 111 ASN A CA 1
ATOM 894 C C . ASN A 1 111 ? 36.064 12.330 -58.042 1.00 59.81 111 ASN A C 1
ATOM 896 O O . ASN A 1 111 ? 35.364 13.262 -57.639 1.00 59.81 111 ASN A O 1
ATOM 900 N N . PRO A 1 112 ? 37.400 12.449 -58.188 1.00 55.38 112 PRO A N 1
ATOM 901 C CA . PRO A 1 112 ? 38.011 13.761 -58.319 1.00 55.38 112 PRO A CA 1
ATOM 902 C C . PRO A 1 112 ? 37.604 14.322 -59.689 1.00 55.38 112 PRO A C 1
ATOM 904 O O . PRO A 1 112 ? 37.630 13.586 -60.675 1.00 55.38 112 PRO A O 1
ATOM 907 N N . GLU A 1 113 ? 37.153 15.575 -59.718 1.00 51.53 113 GLU A N 1
ATOM 908 C CA . GLU A 1 113 ? 36.956 16.334 -60.963 1.00 51.53 113 GLU A CA 1
ATOM 909 C C . GLU A 1 113 ? 38.227 16.365 -61.823 1.00 51.53 113 GLU A C 1
ATOM 911 O O . GLU A 1 113 ? 39.339 16.416 -61.240 1.00 51.53 113 GLU A O 1
#

Foldseek 3Di:
DDPPPPLPLPPQDPVLLVVLVVCVVVVHDDDPVSVSSNVSVVVVVVVVVVVVVVVVPCVVVVVVVVVVVVVVVVVVVVVVVVVVVVVVVVVVVVVVVVVVVVVVVVVCVVDDD

pLDDT: mean 84.37, std 16.07, range [34.0, 97.81]

Secondary structure (DSSP, 8-state):
-------------HHHHHHHHHHHHTTPPPPHHHHHHHHHHHHHHHHHHHHHHHHHTTHHHHHHHHHHHHHHHHHHHHHHHHHHHHHHHHHHHHHHHHHHHHHHHHHHHH---

Mean predicted aligned error: 14.74 Å

Solvent-accessible surface area (backbone atoms only — not comparable to full-atom values): 6527 Å² total; per-residue (Å²): 142,82,83,80,69,80,74,73,80,62,87,57,54,68,73,57,31,52,54,46,48,55,40,49,76,71,67,49,91,67,53,76,69,55,48,53,43,37,51,45,32,47,59,49,49,54,52,53,52,52,49,53,55,58,61,67,60,52,55,64,58,56,52,52,50,50,54,51,50,55,53,52,52,54,49,53,54,52,53,51,54,50,51,52,52,53,50,53,52,50,53,52,53,52,52,50,50,56,51,52,53,52,53,51,56,50,53,55,68,75,56,70,132

Sequence (113 aa):
MKQDARNKIQIVPDTTGRRLHDKFTRGEPLLPKERQQLESWYVRQDAIENEALSFSAGGGKIAALRAQLDAAQARLIMDMQNIQKITLENEALRKENAVLRRKLMRRQKTNPE

Radius of gyration: 40.19 Å; Cα contacts (8 Å, |Δi|>4): 24; chains: 1; bounding box: 86×27×108 Å